Protein AF-C0C5B8-F1 (afdb_monomer)

Structure (mmCIF, N/CA/C/O backbone):
data_AF-C0C5B8-F1
#
_entry.id   AF-C0C5B8-F1
#
loop_
_atom_site.group_PDB
_atom_site.id
_atom_site.type_symbol
_atom_site.label_atom_id
_atom_site.label_alt_id
_atom_site.label_comp_id
_atom_site.label_asym_id
_atom_site.label_entity_id
_atom_site.label_seq_id
_atom_site.pdbx_PDB_ins_code
_atom_site.Cartn_x
_atom_site.Cartn_y
_atom_site.Cartn_z
_atom_site.occupancy
_atom_site.B_iso_or_equiv
_atom_site.auth_seq_id
_atom_site.auth_comp_id
_atom_site.auth_asym_id
_atom_site.auth_atom_id
_atom_site.pdbx_PDB_model_num
ATOM 1 N N . MET A 1 1 ? -9.762 4.486 64.209 1.00 70.56 1 MET A N 1
ATOM 2 C CA . MET A 1 1 ? -11.073 3.917 64.602 1.00 70.56 1 MET A CA 1
ATOM 3 C C . MET A 1 1 ? -12.307 4.624 64.026 1.00 70.56 1 MET A C 1
ATOM 5 O O . MET A 1 1 ? -12.911 4.091 63.105 1.00 70.56 1 MET A O 1
ATOM 9 N N . LYS A 1 2 ? -12.736 5.814 64.495 1.00 84.19 2 LYS A N 1
ATOM 10 C CA . LYS A 1 2 ? -14.003 6.434 64.012 1.00 84.19 2 LYS A CA 1
ATOM 11 C C . LYS A 1 2 ? -14.011 6.758 62.507 1.00 84.19 2 LYS A C 1
ATOM 13 O O . LYS A 1 2 ? -15.040 6.609 61.849 1.00 84.19 2 LYS A O 1
ATOM 18 N N . ALA A 1 3 ? -12.869 7.175 61.962 1.00 84.38 3 ALA A N 1
ATOM 19 C CA . ALA A 1 3 ? -12.712 7.454 60.535 1.00 84.38 3 ALA A CA 1
ATOM 20 C C . ALA A 1 3 ? -12.820 6.183 59.671 1.00 84.38 3 ALA A C 1
ATOM 22 O O . ALA A 1 3 ? -13.476 6.207 58.631 1.00 84.38 3 ALA A O 1
ATOM 23 N N . GLU A 1 4 ? -12.267 5.060 60.136 1.00 88.12 4 GLU A N 1
ATOM 24 C CA . GLU A 1 4 ? -12.371 3.758 59.459 1.00 88.12 4 GLU A CA 1
ATOM 25 C C . GLU A 1 4 ? -13.814 3.263 59.450 1.00 88.12 4 GLU A C 1
ATOM 27 O O . GLU A 1 4 ? -14.330 2.898 58.400 1.00 88.12 4 GLU A O 1
ATOM 32 N N . ILE A 1 5 ? -14.514 3.362 60.585 1.00 91.62 5 ILE A N 1
ATOM 33 C CA . ILE A 1 5 ? -15.937 3.004 60.684 1.00 91.62 5 ILE A CA 1
ATOM 34 C C . ILE A 1 5 ? -16.785 3.860 59.728 1.00 91.62 5 ILE A C 1
ATOM 36 O O . ILE A 1 5 ? -17.689 3.351 59.064 1.00 91.62 5 ILE A O 1
ATOM 40 N N . LYS A 1 6 ? -16.491 5.161 59.609 1.00 92.44 6 LYS A N 1
ATOM 41 C CA . LYS A 1 6 ? -17.171 6.063 58.664 1.00 92.44 6 LYS A CA 1
ATOM 42 C C . LYS A 1 6 ? -16.900 5.674 57.207 1.00 92.44 6 LYS A C 1
ATOM 44 O O . LYS A 1 6 ? -17.821 5.699 56.391 1.00 92.44 6 LYS A O 1
ATOM 49 N N . ASN A 1 7 ? -15.664 5.301 56.881 1.00 91.00 7 ASN A N 1
ATOM 50 C CA . ASN A 1 7 ? -15.291 4.851 55.541 1.00 91.00 7 ASN A CA 1
ATOM 51 C C . ASN A 1 7 ? -15.939 3.508 55.184 1.00 91.00 7 ASN A C 1
ATOM 53 O O . ASN A 1 7 ? -16.485 3.381 54.089 1.00 91.00 7 ASN A O 1
ATOM 57 N N . LEU A 1 8 ? -15.993 2.563 56.126 1.00 92.19 8 LEU A N 1
ATOM 58 C CA . LEU A 1 8 ? -16.696 1.289 55.962 1.00 92.19 8 LEU A CA 1
ATOM 59 C C . LEU A 1 8 ? -18.193 1.499 55.717 1.00 92.19 8 LEU A C 1
ATOM 61 O O . LEU A 1 8 ? -18.745 0.947 54.769 1.00 92.19 8 LEU A O 1
ATOM 65 N N . ARG A 1 9 ? -18.849 2.371 56.495 1.00 93.56 9 ARG A N 1
ATOM 66 C CA . ARG A 1 9 ? -20.270 2.708 56.288 1.00 93.56 9 ARG A CA 1
ATOM 67 C C . ARG A 1 9 ? -20.537 3.300 54.902 1.00 93.56 9 ARG A C 1
ATOM 69 O O . ARG A 1 9 ? -21.515 2.926 54.263 1.00 93.56 9 ARG A O 1
ATOM 76 N N . ARG A 1 10 ? -19.657 4.179 54.409 1.00 89.06 10 ARG A N 1
ATOM 77 C CA . ARG A 1 10 ? -19.752 4.725 53.042 1.00 89.06 10 ARG A CA 1
ATOM 78 C C . ARG A 1 10 ? -19.574 3.642 51.975 1.00 89.06 10 ARG A C 1
ATOM 80 O O . ARG A 1 10 ? -20.315 3.643 50.998 1.00 89.06 10 ARG A O 1
ATOM 87 N N . GLY A 1 11 ? -18.618 2.728 52.159 1.00 91.00 11 GLY A N 1
ATOM 88 C CA . GLY A 1 11 ? -18.406 1.583 51.267 1.00 91.00 11 GLY A CA 1
ATOM 89 C C . GLY A 1 11 ? -19.636 0.678 51.184 1.00 91.00 11 GLY A C 1
ATOM 90 O O . GLY A 1 11 ? -20.109 0.388 50.091 1.00 91.00 11 GLY A O 1
ATOM 91 N N . ILE A 1 12 ? -20.219 0.333 52.336 1.00 93.62 12 ILE A N 1
ATOM 92 C CA . ILE A 1 12 ? -21.441 -0.479 52.422 1.00 93.62 12 ILE A CA 1
ATOM 93 C C . ILE A 1 12 ? -22.623 0.216 51.731 1.00 93.62 12 ILE A C 1
ATOM 95 O O . ILE A 1 12 ? -23.378 -0.442 51.019 1.00 93.62 12 ILE A O 1
ATOM 99 N N . SER A 1 13 ? -22.787 1.535 51.894 1.00 88.62 13 SER A N 1
ATOM 100 C CA . SER A 1 13 ? -23.837 2.281 51.182 1.00 88.62 13 SER A CA 1
ATOM 101 C C . SER A 1 13 ? -23.670 2.244 49.662 1.00 88.62 13 SER A C 1
ATOM 103 O O . SER A 1 13 ? -24.669 2.102 48.960 1.00 88.62 13 SER A O 1
ATOM 105 N N . ARG A 1 14 ? -22.436 2.342 49.147 1.00 83.69 14 ARG A N 1
ATOM 106 C CA . ARG A 1 14 ? -22.163 2.249 47.702 1.00 83.69 14 ARG A CA 1
ATOM 107 C C . ARG A 1 14 ? -22.477 0.864 47.150 1.00 83.69 14 ARG A C 1
ATOM 109 O O . ARG A 1 14 ? -23.246 0.765 46.203 1.00 83.69 14 ARG A O 1
ATOM 116 N N . LEU A 1 15 ? -22.001 -0.189 47.814 1.00 83.88 15 LEU A N 1
ATOM 117 C CA . LEU A 1 15 ? -22.292 -1.570 47.417 1.00 83.88 15 LEU A CA 1
ATOM 118 C C . LEU A 1 15 ? -23.798 -1.864 47.444 1.00 83.88 15 LEU A C 1
ATOM 120 O O . LEU A 1 15 ? -24.326 -2.481 46.527 1.00 83.88 15 LEU A O 1
ATOM 124 N N . LYS A 1 16 ? -24.529 -1.367 48.452 1.00 85.94 16 LYS A N 1
ATOM 125 C CA . LYS A 1 16 ? -25.998 -1.483 48.490 1.00 85.94 16 LYS A CA 1
ATOM 126 C C . LYS A 1 16 ? -26.673 -0.776 47.315 1.00 85.94 16 LYS A C 1
ATOM 128 O O . LYS A 1 16 ? -27.670 -1.282 46.808 1.00 85.94 16 LYS A O 1
ATOM 133 N N . HIS A 1 17 ? -26.158 0.379 46.896 1.00 80.75 17 HIS A N 1
ATOM 134 C CA . HIS A 1 17 ? -26.669 1.085 45.724 1.00 80.75 17 HIS A CA 1
ATOM 135 C C . HIS A 1 17 ? -26.384 0.305 44.434 1.00 80.75 17 HIS A C 1
ATOM 137 O O . HIS A 1 17 ? -27.284 0.159 43.617 1.00 80.75 17 HIS A O 1
ATOM 143 N N . GLU A 1 18 ? -25.171 -0.214 44.252 1.00 76.56 18 GLU A N 1
ATOM 144 C CA . GLU A 1 18 ? -24.793 -1.028 43.085 1.00 76.56 18 GLU A CA 1
ATOM 145 C C . GLU A 1 18 ? -25.589 -2.335 42.997 1.00 76.56 18 GLU A C 1
ATOM 147 O O . GLU A 1 18 ? -26.004 -2.728 41.914 1.00 76.56 18 GLU 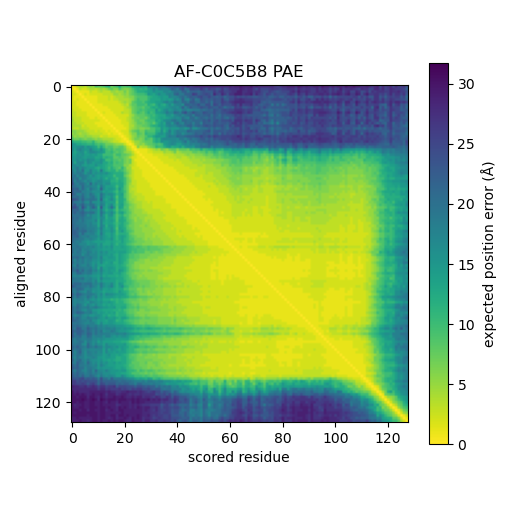A O 1
ATOM 152 N N . ILE A 1 19 ? -25.876 -2.984 44.130 1.00 76.81 19 ILE A N 1
ATOM 153 C CA . ILE A 1 19 ? -26.734 -4.178 44.177 1.00 76.81 19 ILE A CA 1
ATOM 154 C C . ILE A 1 19 ? -28.184 -3.830 43.810 1.00 76.81 19 ILE A C 1
ATOM 156 O O . ILE A 1 19 ? -28.856 -4.607 43.136 1.00 76.81 19 ILE A O 1
ATOM 160 N N . LYS A 1 20 ? -28.677 -2.664 44.251 1.00 76.62 20 LYS A N 1
ATOM 161 C CA . LYS A 1 20 ? -30.042 -2.196 43.965 1.00 76.62 20 LYS A CA 1
ATOM 162 C C . LYS A 1 20 ? -30.210 -1.743 42.512 1.00 76.62 20 LYS A C 1
ATOM 164 O O . LYS A 1 20 ? -31.271 -1.946 41.935 1.00 76.62 20 LYS A O 1
ATOM 169 N N . ASN A 1 21 ? -29.169 -1.137 41.950 1.00 71.69 21 ASN A N 1
ATOM 170 C CA . ASN A 1 21 ? -29.118 -0.605 40.595 1.00 71.69 21 ASN A CA 1
ATOM 171 C C . ASN A 1 21 ? -27.908 -1.218 39.874 1.00 71.69 21 ASN A C 1
ATOM 173 O O . ASN A 1 21 ? -26.900 -0.527 39.692 1.00 71.69 21 ASN A O 1
ATOM 177 N N . PRO A 1 22 ? -27.965 -2.513 39.505 1.00 71.19 22 PRO A N 1
ATOM 178 C CA . PRO A 1 22 ? -26.865 -3.143 38.794 1.00 71.19 22 PRO A CA 1
ATOM 179 C C . PRO A 1 22 ? -26.630 -2.387 37.483 1.00 71.19 22 PRO A C 1
ATOM 181 O O . PRO A 1 22 ? -27.610 -2.033 36.817 1.00 71.19 22 PRO A O 1
A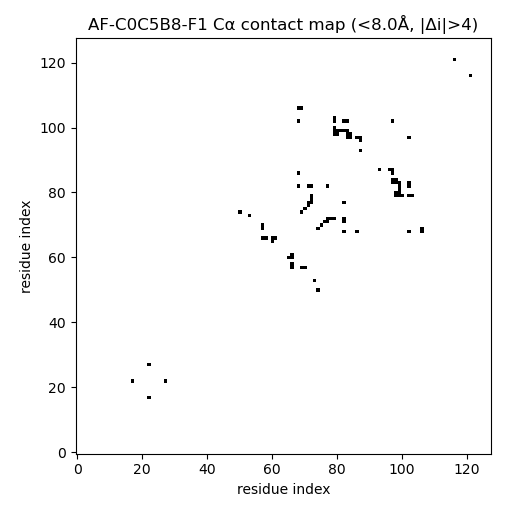TOM 184 N N . PRO A 1 23 ? -25.366 -2.147 37.078 1.00 68.75 23 PRO A N 1
ATOM 185 C CA . PRO A 1 23 ? -25.080 -1.625 35.754 1.00 68.75 23 PRO A CA 1
ATOM 186 C C . PRO A 1 23 ? -25.798 -2.513 34.751 1.00 68.75 23 PRO A C 1
ATOM 188 O O . PRO A 1 23 ? -25.544 -3.722 34.677 1.00 68.75 23 PRO A O 1
ATOM 191 N N . SER A 1 24 ? -26.748 -1.923 34.032 1.00 76.88 24 SER A N 1
ATOM 192 C CA . SER A 1 24 ? -27.486 -2.652 33.018 1.00 76.88 24 SER A CA 1
ATOM 193 C C . SER A 1 24 ? -26.484 -3.222 32.014 1.00 76.88 24 SER A C 1
ATOM 195 O O . SER A 1 24 ? -25.405 -2.663 31.787 1.00 76.88 24 SER A O 1
ATOM 197 N N . LEU A 1 25 ? -26.834 -4.341 31.381 1.00 76.69 25 LEU A N 1
ATOM 198 C CA . LEU A 1 25 ? -26.043 -4.887 30.275 1.00 76.69 25 LEU A CA 1
ATOM 199 C C . LEU A 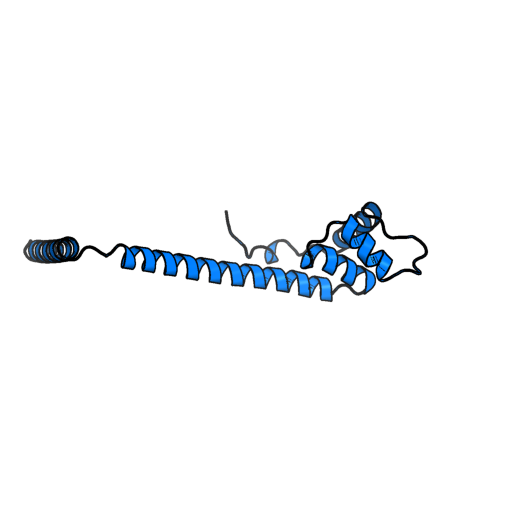1 25 ? -25.733 -3.805 29.220 1.00 76.69 25 LEU A C 1
ATOM 201 O O . LEU A 1 25 ? -24.670 -3.816 28.607 1.00 76.69 25 LEU A O 1
ATOM 205 N N . PHE A 1 26 ? -26.641 -2.837 29.077 1.00 74.81 26 PHE A N 1
ATOM 206 C CA . PHE A 1 26 ? -26.480 -1.646 28.257 1.00 74.81 26 PHE A CA 1
ATOM 207 C C . PHE A 1 26 ? -25.284 -0.772 28.680 1.00 74.81 26 PHE A C 1
ATOM 209 O O . PHE A 1 26 ? -24.457 -0.470 27.826 1.00 74.81 26 PHE A O 1
ATOM 216 N N . HIS A 1 27 ? -25.117 -0.434 29.965 1.00 82.81 27 HIS A N 1
ATOM 217 C CA . HIS A 1 27 ? -23.964 0.357 30.429 1.00 82.81 27 HIS A CA 1
ATOM 218 C C . HIS A 1 27 ? -22.630 -0.369 30.230 1.00 82.81 27 HIS A C 1
ATOM 220 O O . HIS A 1 27 ? -21.685 0.221 29.718 1.00 82.81 27 HIS A O 1
ATOM 226 N N . LYS A 1 28 ? -22.564 -1.673 30.529 1.00 83.81 28 LYS A N 1
ATOM 227 C CA . LYS A 1 28 ? -21.349 -2.473 30.278 1.00 83.81 28 LYS A CA 1
ATOM 228 C C . LYS A 1 28 ? -20.994 -2.524 28.791 1.00 83.81 28 LYS A C 1
ATOM 230 O O . LYS A 1 28 ? -19.827 -2.444 28.417 1.00 83.81 28 LYS A O 1
ATOM 235 N N . LYS A 1 29 ? -22.007 -2.653 27.928 1.00 85.69 29 LYS A N 1
ATOM 236 C CA . LYS A 1 29 ? -21.830 -2.612 26.472 1.00 85.69 29 LYS A CA 1
ATOM 237 C C . LYS A 1 29 ? -21.360 -1.232 26.006 1.00 85.69 29 LYS A C 1
ATOM 239 O O . LYS A 1 29 ? -20.532 -1.161 25.106 1.00 85.69 29 LYS A O 1
ATOM 244 N N . GLN A 1 30 ? -21.857 -0.161 26.621 1.00 90.75 30 GLN A N 1
ATOM 245 C CA . GLN A 1 30 ? -21.454 1.211 26.327 1.00 90.75 30 GLN A CA 1
ATOM 246 C C . GLN A 1 30 ? -19.987 1.467 26.700 1.00 90.75 30 GLN A C 1
ATOM 248 O O . GLN A 1 30 ? -19.251 2.000 25.877 1.00 90.75 30 GLN A O 1
ATOM 253 N N . GLU A 1 31 ? -19.538 1.023 27.876 1.00 90.50 31 GLU A N 1
ATOM 254 C CA . GLU A 1 31 ? -18.127 1.112 28.286 1.00 90.50 31 GLU A CA 1
ATOM 255 C C . GLU A 1 31 ? -17.210 0.365 27.310 1.00 90.50 31 GLU A C 1
ATOM 257 O O . GLU A 1 31 ? -16.232 0.924 26.821 1.00 90.50 31 GLU A O 1
ATOM 262 N N . LYS A 1 32 ? -17.569 -0.871 26.937 1.00 93.44 32 LYS A N 1
ATOM 263 C CA . LYS A 1 32 ? -16.799 -1.641 25.948 1.00 93.44 32 LYS A CA 1
ATOM 264 C C . LYS A 1 32 ? -16.802 -1.019 24.559 1.00 93.44 32 LYS A C 1
ATOM 266 O O . LYS A 1 32 ? -15.792 -1.093 23.869 1.00 93.44 32 LYS A O 1
ATOM 271 N N . MET A 1 33 ? -17.900 -0.386 24.153 1.00 95.62 33 MET A N 1
ATOM 272 C CA . MET A 1 33 ? -17.943 0.369 22.902 1.00 95.62 33 MET A CA 1
ATOM 273 C C . MET A 1 33 ? -16.958 1.540 22.937 1.00 95.62 33 MET A C 1
ATOM 275 O O . MET A 1 33 ? -16.212 1.724 21.984 1.00 95.62 33 MET A O 1
ATOM 279 N N . MET A 1 34 ? -16.918 2.297 24.036 1.00 96.56 34 MET A N 1
ATOM 280 C CA . MET A 1 34 ? -15.980 3.413 24.196 1.00 96.56 34 MET A CA 1
ATOM 281 C C . MET A 1 34 ? -14.523 2.939 24.164 1.00 96.56 34 MET A C 1
ATOM 283 O O . MET A 1 34 ? -13.716 3.527 23.450 1.00 96.56 34 MET A O 1
ATOM 287 N N . GLU A 1 35 ? -14.197 1.843 24.859 1.00 96.88 35 GLU A N 1
ATOM 288 C CA . GLU A 1 35 ? -12.862 1.229 24.795 1.00 96.88 35 GLU A CA 1
ATOM 289 C C . GLU A 1 35 ? -12.478 0.838 23.355 1.00 96.88 35 GLU A C 1
ATOM 291 O O . GLU A 1 35 ? -11.360 1.106 22.913 1.00 96.88 35 GLU A O 1
ATOM 296 N N . LEU A 1 36 ? -13.405 0.223 22.607 1.00 97.75 36 LEU A N 1
ATOM 297 C CA . LEU A 1 36 ? -13.174 -0.171 21.215 1.00 97.75 36 LEU A CA 1
ATOM 298 C C . LEU A 1 36 ? -12.963 1.036 20.301 1.00 97.75 36 LEU A C 1
ATOM 300 O O . LEU A 1 36 ? -12.053 1.000 19.479 1.00 97.75 36 LEU A O 1
ATOM 304 N N . VAL A 1 37 ? -13.764 2.093 20.451 1.00 98.12 37 VAL A N 1
ATOM 305 C CA . VAL A 1 37 ? -13.626 3.325 19.658 1.00 98.12 37 VAL A CA 1
ATOM 306 C C . VAL A 1 37 ? -12.252 3.948 19.881 1.00 98.12 37 VAL A C 1
ATOM 308 O O . VAL A 1 37 ? -11.528 4.152 18.913 1.00 98.12 37 VAL A O 1
ATOM 311 N N . MET A 1 38 ? -11.833 4.133 21.136 1.00 97.62 38 MET A N 1
ATOM 312 C CA . MET A 1 38 ? -10.513 4.699 21.443 1.00 97.62 38 MET A CA 1
ATOM 313 C C . MET A 1 38 ? -9.363 3.864 20.856 1.00 97.62 38 MET A C 1
ATOM 315 O O . MET A 1 38 ? -8.372 4.404 20.360 1.00 97.62 38 MET A O 1
ATOM 319 N N . MET A 1 39 ? -9.482 2.534 20.906 1.00 97.38 39 MET A N 1
ATOM 320 C CA . MET A 1 39 ? -8.485 1.629 20.333 1.00 97.38 39 MET A CA 1
ATOM 321 C C . MET A 1 39 ? -8.440 1.722 18.802 1.00 97.38 39 MET A C 1
ATOM 323 O O . MET A 1 39 ? -7.355 1.680 18.224 1.00 97.38 39 MET A O 1
ATOM 327 N N . LEU A 1 40 ? -9.600 1.819 18.147 1.00 98.25 40 LEU A N 1
ATOM 328 C CA . LEU A 1 40 ? -9.690 1.957 16.695 1.00 98.25 40 LEU A CA 1
ATOM 329 C C . LEU A 1 40 ? -9.105 3.290 16.230 1.00 98.25 40 LEU A C 1
ATOM 331 O O . LEU A 1 40 ? -8.265 3.273 15.339 1.00 98.25 40 LEU A O 1
ATOM 335 N N . GLU A 1 41 ? -9.454 4.398 16.884 1.00 97.75 41 GLU A N 1
ATOM 336 C CA . GLU A 1 41 ? -8.908 5.728 16.582 1.00 97.75 41 GLU A CA 1
ATOM 337 C C . GLU A 1 41 ? -7.379 5.751 16.713 1.00 97.75 41 GLU A C 1
ATOM 339 O O . GLU A 1 41 ? -6.677 6.260 15.842 1.00 97.75 41 GLU A O 1
ATOM 344 N N . SER A 1 42 ? -6.839 5.131 17.767 1.00 97.00 42 SER A N 1
ATOM 345 C CA . SER A 1 42 ? -5.385 5.056 17.969 1.00 97.00 42 SER A CA 1
ATOM 346 C C . SER A 1 42 ? -4.684 4.275 16.852 1.00 97.00 42 SER A C 1
ATOM 348 O O . SER A 1 42 ? -3.636 4.692 16.366 1.00 97.00 42 SER A O 1
ATOM 350 N N . ARG A 1 43 ? -5.271 3.150 16.421 1.00 97.06 43 ARG A N 1
ATOM 351 C CA . ARG A 1 43 ? -4.733 2.335 15.320 1.00 97.06 43 ARG A CA 1
ATOM 352 C C . ARG A 1 43 ? -4.873 3.021 13.969 1.00 97.06 43 ARG A C 1
ATOM 354 O O . ARG A 1 43 ? -4.003 2.857 13.124 1.00 97.06 43 ARG A O 1
ATOM 361 N N . GLU A 1 44 ? -5.958 3.757 13.757 1.00 97.44 44 GLU A N 1
ATOM 362 C CA . GLU A 1 44 ? -6.171 4.528 12.535 1.00 97.44 44 GLU A CA 1
ATOM 363 C C . GLU A 1 44 ? -5.096 5.607 12.389 1.00 97.44 44 GLU A C 1
ATOM 365 O O . GLU A 1 44 ? -4.496 5.718 11.324 1.00 97.44 44 GLU A O 1
ATOM 370 N N . ILE A 1 45 ? -4.773 6.327 13.468 1.00 97.50 45 ILE A N 1
ATOM 371 C CA . ILE A 1 45 ? -3.680 7.311 13.475 1.00 97.50 45 ILE A CA 1
ATOM 372 C C . ILE A 1 45 ? -2.337 6.643 13.152 1.00 97.50 45 ILE A C 1
ATOM 374 O O . ILE A 1 45 ? -1.622 7.112 12.271 1.00 97.50 45 ILE A O 1
ATOM 378 N N . GLU A 1 46 ? -2.012 5.525 13.808 1.00 95.12 46 GLU A N 1
ATOM 379 C CA . GLU A 1 46 ? -0.771 4.779 13.547 1.00 95.12 46 GLU A CA 1
ATOM 380 C C . GLU A 1 46 ? -0.683 4.314 12.082 1.00 95.12 46 GLU A C 1
ATOM 382 O O . GLU A 1 46 ? 0.346 4.474 11.422 1.00 95.12 46 GLU A O 1
ATOM 387 N N . PHE A 1 47 ? -1.781 3.775 11.547 1.00 94.44 47 PHE A N 1
ATOM 388 C CA . PHE A 1 47 ? -1.870 3.346 10.155 1.00 94.44 47 PHE A CA 1
ATOM 389 C C . PHE A 1 47 ? -1.695 4.514 9.178 1.00 94.44 47 PHE A C 1
ATOM 391 O O . PHE A 1 47 ? -0.974 4.383 8.184 1.00 94.44 47 PHE A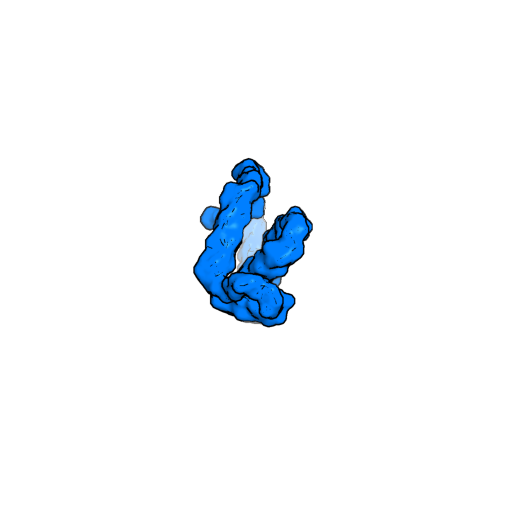 O 1
ATOM 398 N N . LEU A 1 48 ? -2.319 5.660 9.462 1.00 96.19 48 LEU A N 1
ATOM 399 C CA . LEU A 1 48 ? -2.176 6.873 8.662 1.00 96.19 48 LEU A CA 1
ATOM 400 C C . LEU A 1 48 ? -0.728 7.365 8.667 1.00 96.19 48 LEU A C 1
ATOM 402 O O . LEU A 1 48 ? -0.179 7.613 7.597 1.00 96.19 48 LEU A O 1
ATOM 406 N N . ASP A 1 49 ? -0.074 7.437 9.825 1.00 93.38 49 ASP A N 1
ATOM 407 C CA . ASP A 1 49 ? 1.318 7.886 9.924 1.00 93.38 49 ASP A CA 1
ATOM 408 C C . ASP A 1 49 ? 2.272 7.004 9.104 1.00 93.38 49 ASP A C 1
ATOM 410 O O . ASP A 1 49 ? 3.101 7.525 8.345 1.00 93.38 49 ASP A O 1
ATOM 414 N N . MET A 1 50 ? 2.113 5.677 9.193 1.00 91.31 50 MET A N 1
ATOM 415 C CA . MET A 1 50 ? 2.879 4.721 8.386 1.00 91.31 50 MET A CA 1
ATOM 416 C C . MET A 1 50 ? 2.597 4.885 6.889 1.00 91.31 50 MET A C 1
ATOM 418 O O . MET A 1 50 ? 3.526 4.907 6.080 1.00 91.31 50 MET A O 1
ATOM 422 N N . THR A 1 51 ? 1.328 5.046 6.510 1.00 92.31 51 THR A N 1
ATOM 423 C CA . THR A 1 51 ? 0.932 5.236 5.107 1.00 92.31 51 THR A CA 1
ATOM 424 C C . THR A 1 51 ? 1.552 6.507 4.537 1.00 92.31 51 THR A C 1
ATOM 426 O O . THR A 1 51 ? 2.133 6.478 3.452 1.00 92.31 51 THR A O 1
ATOM 429 N N . ILE A 1 52 ? 1.521 7.612 5.288 1.00 93.75 52 ILE A N 1
ATOM 430 C CA . ILE A 1 52 ? 2.133 8.873 4.862 1.00 93.75 52 ILE A CA 1
ATOM 431 C C . ILE A 1 52 ? 3.659 8.719 4.751 1.00 93.75 52 ILE A C 1
ATOM 433 O O . ILE A 1 52 ? 4.269 9.298 3.852 1.00 93.75 52 ILE A O 1
ATOM 437 N N . GLU A 1 53 ? 4.316 7.952 5.627 1.00 92.31 53 GLU A N 1
ATOM 438 C CA . GLU A 1 53 ? 5.750 7.669 5.486 1.00 92.31 53 GLU A CA 1
ATOM 439 C C . GLU A 1 53 ? 6.069 6.954 4.171 1.00 92.31 53 GLU A C 1
ATOM 441 O O . GLU A 1 53 ? 6.967 7.393 3.445 1.00 92.31 53 GLU A O 1
ATOM 446 N N . VAL A 1 54 ? 5.298 5.920 3.825 1.00 94.06 54 VAL A N 1
ATOM 447 C CA . VAL A 1 54 ? 5.448 5.203 2.553 1.00 94.06 54 VAL A CA 1
ATOM 448 C C . VAL A 1 54 ? 5.174 6.130 1.370 1.00 94.06 54 VAL A C 1
ATOM 450 O O . VAL A 1 54 ? 5.978 6.175 0.439 1.00 94.06 54 VAL A O 1
ATOM 453 N N . GLU A 1 55 ? 4.094 6.914 1.4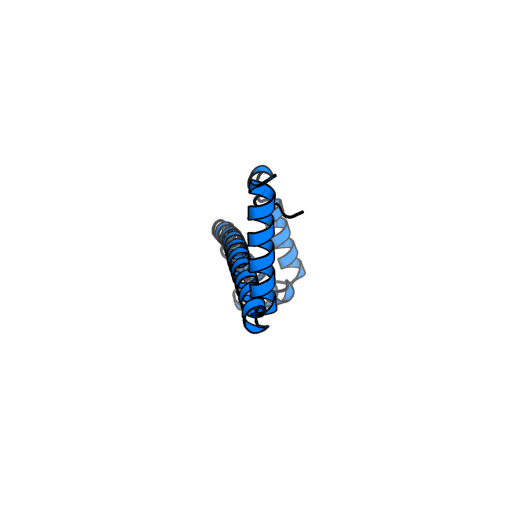06 1.00 95.19 55 GLU A N 1
ATOM 454 C CA . GLU A 1 55 ? 3.771 7.878 0.350 1.00 95.19 55 GLU A CA 1
ATOM 455 C C . GLU A 1 55 ? 4.897 8.894 0.143 1.00 95.19 55 GLU A C 1
ATOM 457 O O . GLU A 1 55 ? 5.346 9.093 -0.986 1.00 95.19 55 GLU A O 1
ATOM 462 N N . ARG A 1 56 ? 5.420 9.485 1.226 1.00 95.31 56 ARG A N 1
ATOM 463 C CA . ARG A 1 56 ? 6.553 10.420 1.166 1.00 95.31 56 ARG A CA 1
ATOM 464 C C . ARG A 1 56 ? 7.792 9.759 0.577 1.00 95.31 56 ARG A C 1
ATOM 466 O O . ARG A 1 56 ? 8.465 10.367 -0.251 1.00 95.31 56 ARG A O 1
ATOM 473 N N . PHE A 1 57 ? 8.100 8.527 0.977 1.00 94.69 57 PHE A N 1
ATOM 474 C CA . PHE A 1 57 ? 9.220 7.784 0.407 1.00 94.69 57 PHE A CA 1
ATOM 475 C C . PHE A 1 57 ? 9.034 7.568 -1.099 1.00 94.69 57 PHE A C 1
ATOM 477 O O . PHE A 1 57 ? 9.931 7.878 -1.881 1.00 94.69 57 PHE A O 1
ATOM 484 N N . ILE A 1 58 ? 7.860 7.107 -1.528 1.00 95.88 58 ILE A N 1
ATOM 485 C CA . ILE A 1 58 ? 7.536 6.928 -2.945 1.00 95.88 58 ILE A CA 1
ATOM 486 C C . ILE A 1 58 ? 7.659 8.256 -3.704 1.00 95.88 58 ILE A C 1
ATOM 488 O O . ILE A 1 58 ? 8.177 8.277 -4.821 1.00 95.88 58 ILE A O 1
ATOM 492 N N . GLU A 1 59 ? 7.254 9.376 -3.108 1.00 95.50 59 GLU A N 1
ATOM 493 C CA . GLU A 1 59 ? 7.362 10.717 -3.696 1.00 95.50 59 GLU A CA 1
ATOM 494 C C . GLU A 1 59 ? 8.827 11.149 -3.928 1.00 95.50 59 GLU A C 1
ATOM 496 O O . GLU A 1 59 ? 9.125 11.877 -4.876 1.00 95.50 59 GLU A O 1
ATOM 501 N N . THR A 1 60 ? 9.783 10.619 -3.159 1.00 94.38 60 THR A N 1
ATOM 502 C CA . THR A 1 60 ? 11.222 10.895 -3.357 1.00 94.38 60 THR A CA 1
ATOM 503 C C . THR A 1 60 ? 11.847 10.141 -4.539 1.00 94.38 60 THR A C 1
ATOM 505 O O . THR A 1 60 ? 12.928 10.505 -4.996 1.00 94.38 60 THR A O 1
ATOM 508 N N . ILE A 1 61 ? 11.193 9.099 -5.070 1.00 95.06 61 ILE A N 1
ATOM 509 C CA . ILE A 1 61 ? 11.727 8.274 -6.167 1.00 95.06 61 ILE A CA 1
ATOM 510 C C . ILE A 1 61 ? 11.774 9.084 -7.468 1.00 95.06 61 ILE A C 1
ATOM 512 O O . ILE A 1 61 ? 10.742 9.346 -8.066 1.00 95.06 61 ILE A O 1
ATOM 516 N N . GLU A 1 62 ? 12.952 9.428 -7.986 1.00 94.19 62 GLU A N 1
ATOM 517 C CA . GLU A 1 62 ? 13.063 10.281 -9.188 1.00 94.19 62 GLU A CA 1
ATOM 518 C C . GLU A 1 62 ? 12.396 9.681 -10.441 1.00 94.19 62 GLU A C 1
ATOM 520 O O . GLU A 1 62 ? 11.738 10.376 -11.217 1.00 94.19 62 GLU A O 1
ATOM 525 N N . LYS A 1 63 ? 12.548 8.368 -10.654 1.00 95.38 63 LYS A N 1
ATOM 526 C CA . LYS A 1 63 ? 12.056 7.685 -11.860 1.00 95.38 63 LYS A CA 1
ATOM 527 C C . LYS A 1 63 ? 10.557 7.402 -11.750 1.00 95.38 63 LYS A C 1
ATOM 529 O O . LYS A 1 63 ? 10.156 6.518 -10.995 1.00 95.38 63 LYS A O 1
ATOM 534 N N . SER A 1 64 ? 9.747 8.067 -12.577 1.00 96.44 64 SER A N 1
ATOM 535 C CA . SER A 1 64 ? 8.281 7.911 -12.606 1.00 96.44 64 SER A CA 1
ATOM 536 C C . SER A 1 64 ? 7.820 6.458 -12.778 1.00 96.44 64 SER A C 1
ATOM 538 O O . SER A 1 64 ? 6.943 6.006 -12.050 1.00 96.44 64 SER A O 1
ATOM 540 N N . GLU A 1 65 ? 8.461 5.694 -13.664 1.00 96.50 65 GLU A N 1
ATOM 541 C CA . GLU A 1 65 ? 8.182 4.264 -13.869 1.00 96.50 65 GLU A CA 1
ATOM 542 C C . GLU A 1 65 ? 8.383 3.437 -12.584 1.00 96.50 65 GLU A C 1
ATOM 544 O O . GLU A 1 65 ? 7.577 2.563 -12.273 1.00 96.50 65 GLU A O 1
ATOM 549 N N . MET A 1 66 ? 9.432 3.728 -11.801 1.00 96.94 66 MET A N 1
ATOM 550 C CA . MET A 1 66 ? 9.641 3.060 -10.510 1.00 96.94 66 MET A CA 1
ATOM 551 C C . MET A 1 66 ? 8.639 3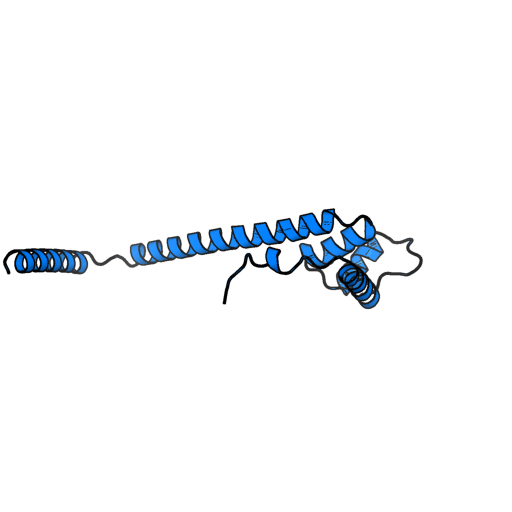.530 -9.458 1.00 96.94 66 MET A C 1
ATOM 553 O O . MET A 1 66 ? 8.181 2.710 -8.669 1.00 96.94 66 MET A O 1
ATOM 557 N N . ARG A 1 67 ? 8.266 4.814 -9.462 1.00 97.69 67 ARG A N 1
ATOM 558 C CA . ARG A 1 67 ? 7.245 5.356 -8.558 1.00 97.69 67 ARG A CA 1
ATOM 559 C C . ARG A 1 67 ? 5.907 4.637 -8.732 1.00 97.69 67 ARG A C 1
ATOM 561 O O . ARG A 1 67 ? 5.320 4.210 -7.746 1.00 97.69 67 ARG A O 1
ATOM 568 N N . ILE A 1 68 ? 5.463 4.455 -9.977 1.00 98.06 68 ILE A N 1
ATOM 569 C CA . ILE A 1 68 ? 4.221 3.736 -10.304 1.00 98.06 68 ILE A CA 1
ATOM 570 C C . ILE A 1 68 ? 4.308 2.282 -9.829 1.00 98.06 68 ILE A C 1
ATOM 572 O O . ILE A 1 68 ? 3.418 1.816 -9.125 1.00 98.06 68 ILE A O 1
ATOM 576 N N . MET A 1 69 ? 5.414 1.593 -10.133 1.00 98.25 69 MET A N 1
ATOM 577 C CA . MET A 1 69 ? 5.643 0.212 -9.691 1.00 98.25 69 MET A CA 1
ATOM 578 C C . MET A 1 69 ? 5.567 0.068 -8.161 1.00 98.25 69 MET A C 1
ATOM 580 O O . MET A 1 69 ? 4.984 -0.892 -7.665 1.00 98.25 69 MET A O 1
ATOM 584 N N . PHE A 1 70 ? 6.127 1.025 -7.415 1.00 97.94 70 PHE A N 1
ATOM 585 C CA . PHE A 1 70 ? 6.062 1.039 -5.953 1.00 97.94 70 PHE A CA 1
ATOM 586 C C . PHE A 1 70 ? 4.656 1.344 -5.429 1.00 97.94 70 PHE A C 1
ATOM 588 O O . PHE A 1 70 ? 4.241 0.691 -4.478 1.00 97.94 70 PHE A O 1
ATOM 595 N N . ARG A 1 71 ? 3.912 2.278 -6.042 1.00 97.88 71 ARG A N 1
ATOM 596 C CA . ARG A 1 71 ? 2.514 2.558 -5.661 1.00 97.88 71 ARG A CA 1
ATOM 597 C C . ARG A 1 71 ? 1.639 1.316 -5.835 1.00 97.88 71 ARG A C 1
ATOM 599 O O . ARG A 1 71 ? 0.967 0.921 -4.892 1.00 97.88 71 ARG A O 1
ATOM 606 N N . LEU A 1 72 ? 1.727 0.651 -6.988 1.00 98.38 72 LEU A N 1
ATOM 607 C CA . LEU A 1 72 ? 0.967 -0.575 -7.249 1.00 98.38 72 LEU A CA 1
ATOM 608 C C . LEU A 1 72 ? 1.285 -1.681 -6.230 1.00 98.38 72 LEU A C 1
ATOM 610 O O . LEU A 1 72 ? 0.388 -2.382 -5.783 1.00 98.38 72 LEU A O 1
ATOM 614 N N . TYR A 1 73 ? 2.552 -1.847 -5.851 1.00 98.00 73 TYR A N 1
ATOM 615 C CA . TYR A 1 73 ? 2.930 -2.915 -4.926 1.00 98.00 73 TYR A CA 1
ATOM 616 C C . TYR A 1 73 ? 2.631 -2.583 -3.455 1.00 98.00 73 TYR A C 1
ATOM 618 O O . TYR A 1 73 ? 2.046 -3.400 -2.760 1.00 98.00 73 TYR A O 1
ATOM 626 N N . TYR A 1 74 ? 3.039 -1.408 -2.963 1.00 95.88 74 TYR A N 1
ATOM 627 C CA . TYR A 1 74 ? 2.994 -1.088 -1.528 1.00 95.88 74 TYR A CA 1
ATOM 628 C C . TYR A 1 74 ? 1.734 -0.346 -1.078 1.00 95.88 74 TYR A C 1
ATOM 630 O O . TYR A 1 74 ? 1.404 -0.420 0.101 1.00 95.88 74 TYR A O 1
ATOM 638 N N . ILE A 1 75 ? 1.065 0.387 -1.973 1.00 94.94 75 ILE A N 1
ATOM 639 C CA . ILE A 1 75 ? -0.158 1.133 -1.640 1.00 94.94 75 ILE A CA 1
ATOM 640 C C . ILE A 1 75 ? -1.393 0.336 -2.066 1.00 94.94 75 ILE A C 1
ATOM 642 O O . ILE A 1 75 ? -2.294 0.135 -1.261 1.00 94.94 75 ILE A O 1
ATOM 646 N N . GLU A 1 76 ? -1.410 -0.172 -3.302 1.00 96.38 76 GLU A N 1
ATOM 647 C CA . GLU A 1 76 ? -2.547 -0.945 -3.839 1.00 96.38 76 GLU A CA 1
ATOM 648 C C . GLU A 1 76 ? -2.513 -2.441 -3.465 1.00 96.38 76 GLU A C 1
ATOM 650 O O . GLU A 1 76 ? -3.437 -3.182 -3.802 1.00 96.38 76 GLU A O 1
ATOM 655 N N . ASP A 1 77 ? -1.446 -2.899 -2.800 1.00 96.50 77 ASP A N 1
ATOM 656 C CA . ASP A 1 77 ? -1.236 -4.295 -2.375 1.00 96.50 77 ASP A CA 1
ATOM 657 C C . ASP A 1 77 ? -1.331 -5.318 -3.530 1.00 96.50 77 ASP A C 1
ATOM 659 O O . ASP A 1 77 ? -1.839 -6.436 -3.403 1.00 96.50 77 ASP A O 1
ATOM 663 N N . TYR A 1 78 ? -0.870 -4.937 -4.727 1.00 98.44 78 TYR A N 1
ATOM 664 C CA . TYR A 1 78 ? -0.872 -5.841 -5.875 1.00 98.44 78 TYR A CA 1
ATOM 665 C C . TYR A 1 78 ? 0.270 -6.852 -5.790 1.00 98.44 78 TYR A C 1
ATOM 667 O O . TYR A 1 78 ? 1.422 -6.520 -5.513 1.00 98.44 78 TYR A O 1
ATOM 675 N N . SER A 1 79 ? -0.025 -8.105 -6.148 1.00 98.12 79 SER A N 1
ATOM 676 C CA . SER A 1 79 ? 1.013 -9.120 -6.338 1.00 98.12 79 SER A CA 1
ATOM 677 C C . SER A 1 79 ? 1.960 -8.731 -7.479 1.00 98.12 79 SER A C 1
ATOM 679 O O . SER A 1 79 ? 1.577 -8.012 -8.401 1.00 98.12 79 SER A O 1
ATOM 681 N N . TYR A 1 80 ? 3.187 -9.261 -7.482 1.00 98.44 80 TYR A N 1
ATOM 682 C CA . TYR A 1 80 ? 4.160 -8.989 -8.552 1.00 98.44 80 TYR A CA 1
ATOM 683 C C . TYR A 1 80 ? 3.616 -9.261 -9.963 1.00 98.44 80 TYR A C 1
ATOM 685 O O . TYR A 1 80 ? 3.950 -8.526 -10.891 1.00 98.44 80 TYR A O 1
ATOM 693 N N . ILE A 1 81 ? 2.769 -10.285 -10.115 1.00 98.25 81 ILE A N 1
ATOM 694 C CA . ILE A 1 81 ? 2.108 -10.621 -11.383 1.00 98.25 81 ILE A CA 1
ATOM 695 C C . ILE A 1 81 ? 1.156 -9.491 -11.786 1.00 98.25 81 ILE A C 1
ATOM 697 O O . ILE A 1 81 ? 1.284 -8.945 -12.876 1.00 98.25 81 ILE A O 1
ATOM 701 N N . LYS A 1 82 ? 0.271 -9.065 -10.876 1.00 98.56 82 LYS A N 1
ATOM 702 C CA . LYS A 1 82 ? -0.687 -7.989 -11.150 1.00 98.56 82 LYS A CA 1
ATOM 703 C C . LYS A 1 82 ? 0.014 -6.653 -11.418 1.00 98.56 82 LYS A C 1
ATOM 705 O O . LYS A 1 82 ? -0.374 -5.935 -12.330 1.00 98.56 82 LYS A O 1
ATOM 710 N N . VAL A 1 83 ? 1.096 -6.345 -10.697 1.00 98.69 83 VAL A N 1
ATOM 711 C CA . VAL A 1 83 ? 1.941 -5.175 -10.995 1.00 98.69 83 VAL A CA 1
ATOM 712 C C . VAL A 1 83 ? 2.511 -5.264 -12.411 1.00 98.69 83 VAL A C 1
ATOM 714 O O . VAL A 1 83 ? 2.503 -4.270 -13.129 1.00 98.69 83 VAL A O 1
ATO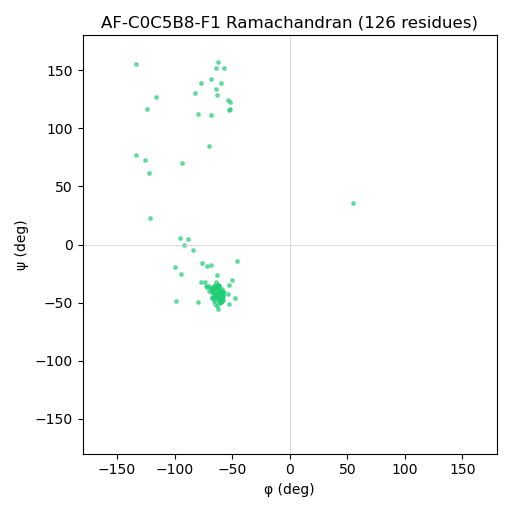M 717 N N . ALA A 1 84 ? 3.005 -6.431 -12.834 1.00 98.62 84 ALA A N 1
ATOM 718 C CA . ALA A 1 84 ? 3.531 -6.608 -14.184 1.00 98.62 84 ALA A CA 1
ATOM 719 C C . ALA A 1 84 ? 2.452 -6.385 -15.256 1.00 98.62 84 ALA A C 1
ATOM 721 O O . ALA A 1 84 ? 2.721 -5.687 -16.233 1.00 98.62 84 ALA A O 1
ATOM 722 N N . ASP A 1 85 ? 1.245 -6.914 -15.053 1.00 98.56 85 ASP A N 1
ATOM 723 C CA . ASP A 1 85 ? 0.118 -6.743 -15.975 1.00 98.56 85 ASP A CA 1
ATOM 724 C C . ASP A 1 85 ? -0.280 -5.269 -16.121 1.00 98.56 85 ASP A C 1
ATOM 726 O O . ASP A 1 85 ? -0.355 -4.758 -17.239 1.00 98.56 85 ASP A O 1
ATOM 730 N N . GLU A 1 86 ? -0.455 -4.553 -15.008 1.00 98.56 86 GLU A N 1
ATOM 731 C CA . GLU A 1 86 ? -0.770 -3.118 -15.010 1.00 98.56 86 GLU A CA 1
ATOM 732 C C . GLU A 1 86 ? 0.346 -2.289 -15.657 1.00 98.56 86 GLU A C 1
ATOM 734 O O . GLU A 1 86 ? 0.103 -1.420 -16.495 1.00 98.56 86 GLU A O 1
ATOM 739 N N . MET A 1 87 ? 1.605 -2.599 -15.343 1.00 98.38 87 MET A N 1
ATOM 740 C CA . MET A 1 87 ? 2.752 -1.915 -15.939 1.00 98.38 87 MET A CA 1
ATOM 741 C C . MET A 1 87 ? 2.862 -2.187 -17.448 1.00 98.38 87 MET A C 1
ATOM 743 O O . MET A 1 87 ? 3.233 -1.291 -18.204 1.00 98.38 87 MET A O 1
ATOM 747 N N . ASN A 1 88 ? 2.531 -3.391 -17.919 1.00 98.44 88 ASN A N 1
ATOM 748 C CA . ASN A 1 88 ? 2.493 -3.707 -19.350 1.00 98.44 88 ASN A CA 1
ATOM 749 C C . ASN A 1 88 ? 1.371 -2.948 -20.073 1.00 98.44 88 ASN A C 1
ATOM 751 O O . ASN A 1 88 ? 1.586 -2.478 -21.191 1.00 98.44 88 ASN A O 1
ATOM 755 N N . GLN A 1 89 ? 0.212 -2.777 -19.429 1.00 98.00 89 GLN A N 1
ATOM 756 C CA . GLN A 1 89 ? -0.885 -1.962 -19.957 1.00 98.00 89 GLN A CA 1
ATOM 757 C C . GLN A 1 89 ? -0.495 -0.479 -20.056 1.00 98.00 89 GLN A C 1
ATOM 759 O O . GLN A 1 89 ? -0.767 0.162 -21.070 1.00 98.00 89 GLN A O 1
ATOM 764 N N . MET A 1 90 ? 0.188 0.061 -19.039 1.00 97.81 90 MET A N 1
ATOM 765 C CA . MET A 1 90 ? 0.629 1.463 -19.014 1.00 97.81 90 MET A CA 1
ATOM 766 C C . MET A 1 90 ? 1.812 1.745 -19.953 1.00 97.81 90 MET A C 1
ATOM 768 O O . MET A 1 90 ? 1.916 2.837 -20.512 1.00 97.81 90 MET A O 1
ATOM 772 N N . PHE A 1 91 ? 2.706 0.771 -20.155 1.00 97.06 91 PHE A N 1
ATOM 773 C CA . PHE A 1 91 ? 3.921 0.915 -20.964 1.00 97.06 91 PHE A CA 1
ATOM 774 C C . PHE A 1 91 ? 3.980 -0.105 -22.118 1.00 97.06 91 PHE A C 1
ATOM 776 O O . PHE A 1 91 ? 4.939 -0.878 -22.212 1.00 97.06 91 PHE A O 1
ATOM 783 N N . PRO A 1 92 ? 3.024 -0.075 -23.066 1.00 96.25 92 PRO A N 1
ATOM 784 C CA . PRO A 1 92 ? 2.892 -1.107 -24.100 1.00 96.25 92 PRO A CA 1
ATOM 785 C C . PRO A 1 92 ? 4.046 -1.116 -25.113 1.00 96.25 92 PRO A C 1
ATOM 787 O O . PRO A 1 92 ? 4.238 -2.086 -25.837 1.00 96.25 92 PRO A O 1
ATOM 790 N N . ARG A 1 93 ? 4.827 -0.030 -25.188 1.00 95.94 93 ARG A N 1
ATOM 791 C CA . ARG A 1 93 ? 5.969 0.117 -26.110 1.00 95.94 93 ARG A CA 1
ATOM 792 C C . ARG A 1 93 ? 7.315 -0.255 -25.485 1.00 95.94 93 ARG A C 1
ATOM 794 O O . ARG A 1 93 ? 8.355 -0.026 -26.101 1.00 95.94 93 ARG A O 1
ATOM 801 N N . ARG A 1 94 ? 7.328 -0.768 -24.251 1.00 94.69 94 ARG A N 1
ATOM 802 C CA . ARG A 1 94 ? 8.567 -1.193 -23.595 1.00 94.69 94 ARG A CA 1
ATOM 803 C C . ARG A 1 94 ? 9.179 -2.361 -24.370 1.00 94.69 94 ARG A C 1
ATOM 805 O O . ARG A 1 94 ? 8.489 -3.313 -24.709 1.00 94.69 94 ARG A O 1
ATOM 812 N N . SER A 1 95 ? 10.485 -2.302 -24.620 1.00 95.06 95 SER A N 1
ATOM 813 C CA . SER A 1 95 ? 11.198 -3.322 -25.406 1.00 95.06 95 SER A CA 1
ATOM 814 C C . SER A 1 95 ? 11.167 -4.716 -24.777 1.00 95.06 95 SER A C 1
ATOM 816 O O . SER A 1 95 ? 11.122 -5.717 -25.483 1.00 95.06 95 SER A O 1
ATOM 818 N N . ILE A 1 96 ? 11.196 -4.782 -23.448 1.00 96.12 96 ILE A N 1
ATOM 819 C CA . ILE A 1 96 ? 11.066 -6.015 -22.673 1.00 96.12 96 ILE A CA 1
ATOM 820 C C . ILE A 1 96 ? 9.778 -5.881 -21.869 1.00 96.12 96 ILE A C 1
ATOM 822 O O . ILE A 1 96 ? 9.615 -4.894 -21.155 1.00 96.12 96 ILE A O 1
ATOM 826 N N . ALA A 1 97 ? 8.869 -6.848 -21.948 1.00 97.44 97 ALA A N 1
ATOM 827 C CA . ALA A 1 97 ? 7.665 -6.833 -21.122 1.00 97.44 97 ALA A CA 1
ATOM 828 C C . ALA A 1 97 ? 8.015 -6.958 -19.626 1.00 97.44 97 ALA A C 1
ATOM 830 O O . ALA A 1 97 ? 9.048 -7.520 -19.238 1.00 97.44 97 ALA A O 1
ATOM 831 N N . TYR A 1 98 ? 7.180 -6.406 -18.755 1.00 98.31 98 TYR A N 1
ATOM 832 C CA . TYR A 1 98 ? 7.242 -6.711 -17.332 1.00 98.31 98 TYR A CA 1
ATOM 833 C C . TYR A 1 98 ? 6.808 -8.153 -17.090 1.00 98.31 98 TYR A C 1
ATOM 835 O O . TYR A 1 98 ? 5.902 -8.664 -17.744 1.00 98.31 98 TYR A O 1
ATOM 843 N N . SER A 1 99 ? 7.482 -8.789 -16.142 1.00 98.44 99 SER A N 1
ATOM 844 C CA . SER A 1 99 ? 7.137 -10.088 -15.582 1.00 98.44 99 SER A CA 1
ATOM 845 C C . SER A 1 99 ? 7.241 -9.974 -14.068 1.00 98.44 99 SER A C 1
ATOM 847 O O . SER A 1 99 ? 8.001 -9.145 -13.560 1.00 98.44 99 SER A O 1
ATOM 849 N N . ASP A 1 100 ? 6.521 -10.816 -13.344 1.00 97.44 100 ASP A N 1
ATOM 850 C CA . ASP A 1 100 ? 6.575 -10.893 -11.884 1.00 97.44 100 ASP A CA 1
ATOM 851 C C . ASP A 1 100 ? 8.018 -10.933 -11.343 1.00 97.44 100 ASP A C 1
ATOM 853 O O . ASP A 1 100 ? 8.400 -10.148 -10.471 1.00 97.44 100 ASP A O 1
ATOM 857 N N . GLU A 1 101 ? 8.865 -11.766 -11.944 1.00 97.81 101 GLU A N 1
ATOM 858 C CA . GLU A 1 101 ? 10.254 -11.941 -11.539 1.00 97.81 101 GLU A CA 1
ATOM 859 C C . GLU A 1 101 ? 11.112 -10.693 -11.815 1.00 97.81 101 GLU A C 1
ATOM 861 O O . GLU A 1 101 ? 11.983 -10.329 -11.016 1.00 97.81 101 GLU A O 1
ATOM 866 N N . ASN A 1 102 ? 10.880 -9.994 -12.934 1.00 96.75 102 ASN A N 1
ATOM 867 C CA . ASN A 1 102 ? 11.648 -8.793 -13.256 1.00 96.75 102 ASN A CA 1
ATOM 868 C C . ASN A 1 102 ? 11.188 -7.567 -12.448 1.00 96.75 102 ASN A C 1
ATOM 870 O O . ASN A 1 102 ? 12.041 -6.758 -12.067 1.00 96.75 102 ASN A O 1
ATOM 874 N N . VAL A 1 103 ? 9.897 -7.479 -12.107 1.00 98.06 103 VAL A N 1
ATOM 875 C CA . VAL A 1 103 ? 9.335 -6.487 -11.179 1.00 98.06 103 VAL A CA 1
ATOM 876 C C . VAL A 1 103 ? 9.939 -6.691 -9.793 1.00 98.06 103 VAL A C 1
ATOM 878 O O . VAL A 1 103 ? 10.555 -5.767 -9.257 1.00 98.06 103 VAL A O 1
ATOM 881 N N . LYS A 1 104 ? 9.883 -7.917 -9.256 1.00 97.06 104 LYS A N 1
ATOM 882 C CA . LYS A 1 104 ? 10.474 -8.270 -7.957 1.00 97.06 104 LYS A CA 1
ATOM 883 C C . LYS A 1 104 ? 11.945 -7.874 -7.872 1.00 97.06 104 LYS A C 1
ATOM 885 O O . LYS A 1 104 ? 12.347 -7.151 -6.961 1.00 97.06 104 LYS A O 1
ATOM 890 N N . LYS A 1 105 ? 12.750 -8.264 -8.865 1.00 96.75 105 LYS A N 1
ATOM 891 C CA . LYS A 1 105 ? 14.176 -7.903 -8.928 1.00 96.75 105 LYS A CA 1
ATOM 892 C C . LYS A 1 105 ? 14.405 -6.395 -9.026 1.00 96.75 105 LYS A C 1
ATOM 894 O O . LYS A 1 105 ? 15.392 -5.897 -8.489 1.00 96.75 105 LYS A O 1
ATOM 899 N N . ARG A 1 106 ? 13.547 -5.646 -9.730 1.00 95.56 106 ARG A N 1
ATOM 900 C CA . ARG A 1 106 ? 13.650 -4.177 -9.803 1.00 95.56 106 ARG A CA 1
ATOM 901 C C . ARG A 1 106 ? 13.363 -3.522 -8.459 1.00 95.56 106 ARG A C 1
ATOM 903 O O . ARG A 1 106 ? 14.163 -2.683 -8.057 1.00 95.56 106 ARG A O 1
ATOM 910 N N . ILE A 1 107 ? 12.299 -3.932 -7.772 1.00 95.31 107 ILE A N 1
ATOM 911 C CA . ILE A 1 107 ? 11.962 -3.430 -6.432 1.00 95.31 107 ILE A CA 1
ATOM 912 C C . ILE A 1 107 ? 13.103 -3.737 -5.454 1.00 95.31 107 ILE A C 1
ATOM 914 O O . ILE A 1 107 ? 13.624 -2.827 -4.814 1.00 95.31 107 ILE A O 1
ATOM 918 N N . GLN A 1 108 ? 13.577 -4.986 -5.418 1.00 94.69 108 GLN A N 1
ATOM 919 C CA . GLN A 1 108 ? 14.680 -5.399 -4.544 1.00 94.69 108 GLN A CA 1
ATOM 920 C C . GLN A 1 108 ? 15.966 -4.603 -4.799 1.00 94.69 108 GLN A C 1
ATOM 922 O O . GLN A 1 108 ? 16.559 -4.073 -3.863 1.00 94.69 108 GLN A O 1
ATOM 927 N N . ARG A 1 109 ? 16.391 -4.468 -6.063 1.00 94.25 109 ARG A N 1
ATOM 928 C CA . ARG A 1 109 ? 17.583 -3.674 -6.406 1.00 94.25 109 ARG A CA 1
ATOM 929 C C . ARG A 1 109 ? 17.425 -2.208 -6.045 1.00 94.25 109 ARG A C 1
ATOM 931 O O . ARG A 1 109 ? 18.417 -1.583 -5.691 1.00 94.25 109 ARG A O 1
ATOM 938 N N . TYR A 1 110 ? 16.221 -1.654 -6.167 1.00 93.75 110 TYR A N 1
ATOM 939 C CA . TYR A 1 110 ? 15.983 -0.276 -5.767 1.00 93.75 110 TYR A CA 1
ATOM 940 C C . TYR A 1 110 ? 16.248 -0.128 -4.268 1.00 93.75 110 TYR A C 1
ATOM 942 O O . TYR A 1 110 ? 17.137 0.624 -3.893 1.00 93.75 110 TYR A O 1
ATOM 950 N N . LEU A 1 111 ? 15.584 -0.936 -3.436 1.00 90.19 111 LEU A N 1
ATOM 951 C CA . LEU A 1 111 ? 15.692 -0.872 -1.975 1.00 90.19 111 LEU A CA 1
ATOM 952 C C . LEU A 1 111 ? 17.103 -1.139 -1.434 1.00 90.19 111 LEU A C 1
ATOM 954 O O . LEU A 1 111 ? 17.507 -0.493 -0.476 1.00 90.19 111 LEU A O 1
ATOM 958 N N . VAL A 1 112 ? 17.875 -2.039 -2.052 1.00 88.06 112 VAL A N 1
ATOM 959 C CA . VAL A 1 112 ? 19.276 -2.292 -1.652 1.00 88.06 112 VAL A CA 1
ATOM 960 C C . VAL A 1 112 ? 20.165 -1.062 -1.860 1.00 88.06 112 VAL A C 1
ATOM 962 O O . VAL A 1 112 ? 21.105 -0.850 -1.101 1.00 88.06 112 VAL A O 1
ATOM 965 N N . ASN A 1 113 ? 19.874 -0.250 -2.877 1.00 77.69 113 ASN A N 1
ATOM 966 C CA . ASN A 1 113 ? 20.655 0.943 -3.204 1.00 77.69 113 ASN A CA 1
ATOM 967 C C . ASN A 1 113 ? 20.126 2.217 -2.524 1.00 77.69 113 ASN A C 1
ATOM 969 O O . ASN A 1 113 ? 20.702 3.288 -2.715 1.00 77.69 113 ASN A O 1
ATOM 973 N N . VAL A 1 114 ? 19.044 2.126 -1.745 1.00 70.12 114 VAL A N 1
ATOM 974 C CA . VAL A 1 114 ? 18.568 3.241 -0.923 1.00 70.12 114 VAL A CA 1
ATOM 975 C C . VAL A 1 114 ? 19.388 3.273 0.371 1.00 70.12 114 VAL A C 1
ATOM 977 O O . VAL A 1 114 ? 19.498 2.238 1.034 1.00 70.12 114 VAL A O 1
ATOM 980 N N . PRO A 1 115 ? 19.947 4.434 0.771 1.00 65.69 115 PRO A N 1
ATOM 981 C CA . PRO A 1 115 ? 20.555 4.589 2.085 1.00 65.69 115 PRO A CA 1
ATOM 982 C C . PRO A 1 115 ? 19.563 4.149 3.162 1.00 65.69 115 PRO A C 1
ATOM 984 O O . PRO A 1 115 ? 18.495 4.745 3.306 1.00 65.69 115 PRO A O 1
ATOM 987 N N . GLN A 1 116 ? 19.891 3.089 3.902 1.00 61.34 116 GLN A N 1
ATOM 988 C CA . GLN A 1 116 ? 19.018 2.633 4.975 1.00 61.34 116 GLN A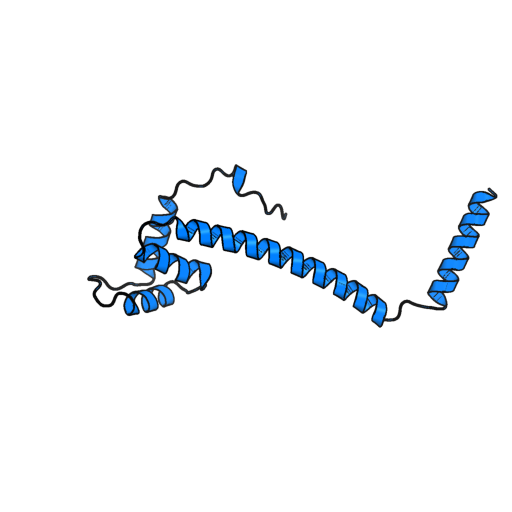 CA 1
ATOM 989 C C . GLN A 1 116 ? 18.932 3.732 6.034 1.00 61.34 116 GLN A C 1
ATOM 991 O O . GLN A 1 116 ? 19.955 4.253 6.490 1.00 61.34 116 GLN A O 1
ATOM 996 N N . CYS A 1 117 ? 17.709 4.101 6.418 1.00 56.28 117 CYS A N 1
ATOM 997 C CA . CYS A 1 117 ? 17.495 4.977 7.560 1.00 56.28 117 CYS A CA 1
ATOM 998 C C . CYS A 1 117 ? 18.246 4.398 8.763 1.00 56.28 117 CYS A C 1
ATOM 1000 O O . CYS A 1 117 ? 18.014 3.254 9.149 1.00 56.28 117 CYS A O 1
ATOM 1002 N N . ALA A 1 118 ? 19.150 5.180 9.360 1.00 53.00 118 ALA A N 1
ATOM 1003 C CA . ALA A 1 118 ? 19.819 4.777 10.588 1.00 53.00 118 ALA A CA 1
ATOM 1004 C C . ALA A 1 118 ? 18.746 4.403 11.623 1.00 53.00 118 ALA A C 1
ATOM 1006 O O . ALA A 1 118 ? 17.872 5.221 11.924 1.00 53.00 118 ALA A O 1
ATOM 1007 N N . GLU A 1 119 ? 18.831 3.185 12.167 1.00 51.28 119 GLU A N 1
ATOM 1008 C CA . GLU A 1 119 ? 17.846 2.495 13.027 1.00 51.28 119 GLU A CA 1
ATOM 1009 C C . GLU A 1 119 ? 17.243 3.335 14.173 1.00 51.28 119 GLU A C 1
ATOM 1011 O O . GLU A 1 119 ? 16.248 2.964 14.792 1.00 51.28 119 GLU A O 1
ATOM 1016 N N . ARG A 1 120 ? 17.837 4.489 14.488 1.00 45.94 120 ARG A N 1
ATOM 1017 C CA . ARG A 1 120 ? 17.391 5.407 15.536 1.00 45.94 120 ARG A CA 1
ATOM 1018 C C . ARG A 1 120 ? 16.110 6.181 15.204 1.00 45.94 120 ARG A C 1
ATOM 1020 O O . ARG A 1 120 ? 15.504 6.671 16.149 1.00 45.94 120 ARG A O 1
ATOM 1027 N N . LYS A 1 121 ? 15.681 6.290 13.937 1.00 45.78 121 LYS A N 1
ATOM 1028 C CA . LYS A 1 121 ? 14.430 7.001 13.571 1.00 45.78 121 LYS A CA 1
ATOM 1029 C C . LYS A 1 121 ? 13.216 6.090 13.333 1.00 45.78 121 LYS A C 1
ATOM 1031 O O . LYS A 1 121 ? 12.094 6.563 13.464 1.00 45.78 121 LYS A O 1
ATOM 1036 N N . CYS A 1 122 ? 13.426 4.796 13.084 1.00 48.25 122 CYS A N 1
ATOM 1037 C CA . CYS A 1 122 ? 12.353 3.832 12.787 1.00 48.25 122 CYS A CA 1
ATOM 1038 C C . CYS A 1 122 ? 11.739 3.166 14.036 1.00 48.25 122 CYS A C 1
ATOM 1040 O O . CYS A 1 122 ? 10.900 2.281 13.918 1.00 48.25 122 CYS A O 1
ATOM 1042 N N . ARG A 1 123 ? 12.134 3.573 15.252 1.00 43.81 123 ARG A N 1
ATOM 1043 C CA . ARG A 1 123 ? 11.505 3.125 16.507 1.00 43.81 123 ARG A CA 1
ATOM 1044 C C . ARG A 1 123 ? 10.412 4.098 16.950 1.00 43.81 123 ARG A C 1
ATOM 1046 O O . ARG A 1 123 ? 10.578 4.783 17.951 1.00 43.81 123 ARG A O 1
ATOM 1053 N N . HIS A 1 124 ? 9.301 4.139 16.222 1.00 47.44 124 HIS A N 1
ATOM 1054 C CA . HIS A 1 124 ? 8.052 4.728 16.729 1.00 47.44 124 HIS A CA 1
ATOM 1055 C C . HIS A 1 124 ? 6.881 3.742 16.742 1.00 47.44 124 HIS A C 1
ATOM 1057 O O . HIS A 1 124 ? 5.736 4.152 16.832 1.00 47.44 124 HIS A O 1
ATOM 1063 N N . ALA A 1 125 ? 7.164 2.442 16.772 1.00 44.75 125 ALA A N 1
ATOM 1064 C CA . ALA A 1 125 ? 6.190 1.446 17.200 1.00 44.75 125 ALA A CA 1
ATOM 1065 C C . ALA A 1 125 ? 6.879 0.492 18.176 1.00 44.75 125 ALA A C 1
ATOM 1067 O O . ALA A 1 125 ? 7.325 -0.603 17.841 1.00 44.75 125 ALA A O 1
ATOM 1068 N N . GLY A 1 126 ? 7.058 0.969 19.408 1.00 44.09 126 GLY A N 1
ATOM 1069 C CA . GLY A 1 126 ? 7.344 0.098 20.535 1.00 44.09 126 GLY A CA 1
ATOM 1070 C C . GLY A 1 126 ? 6.093 -0.704 20.864 1.00 44.09 126 GLY A C 1
ATOM 1071 O O . GLY A 1 126 ? 5.344 -0.314 21.751 1.00 44.09 126 GLY A O 1
ATOM 1072 N N . ILE A 1 127 ? 5.883 -1.818 20.168 1.00 39.50 127 ILE A N 1
ATOM 1073 C CA . ILE A 1 127 ? 4.984 -2.876 20.621 1.00 39.50 127 ILE A CA 1
ATOM 1074 C C . ILE A 1 127 ? 5.805 -4.160 20.671 1.00 39.50 127 ILE A C 1
ATOM 1076 O O . ILE A 1 127 ? 6.401 -4.598 19.689 1.00 39.50 127 ILE A O 1
ATOM 1080 N N . ARG A 1 128 ? 5.906 -4.659 21.898 1.00 34.03 128 ARG A N 1
ATOM 1081 C CA . ARG A 1 128 ? 6.496 -5.931 22.283 1.00 34.03 128 ARG A CA 1
ATOM 1082 C C . ARG A 1 128 ? 5.513 -7.059 22.002 1.00 34.03 128 ARG A C 1
ATOM 1084 O O . ARG A 1 128 ? 4.300 -6.794 22.146 1.00 34.03 128 ARG A O 1
#

Mean predicted aligned error: 10.66 Å

pLDDT: mean 87.64, std 15.63, range [34.03, 98.69]

Organism: NCBI:txid553973

Foldseek 3Di:
DVVVVVVVVVVVVVVVVCVVPPCPPVNVVVVVVVVVVVVVVVVVVVVVVVVVVQVVVLVPDPDPLVSLLSCCCPVVVDQLQRSQVVSCVVCVPDPDGRHSVVSVVVVVVVVVPDDDDDPVPPPPDPDD

Solvent-accessible surface area (backbone atoms only — not comparable to full-atom values): 7465 Å² total; per-residue (Å²): 108,74,67,55,55,52,51,50,53,51,50,52,52,50,53,53,47,44,70,74,54,56,80,46,73,63,55,58,50,49,54,53,48,51,55,49,49,56,53,49,53,54,48,50,52,54,52,48,56,53,50,50,51,53,52,54,54,46,68,67,44,84,52,63,73,60,31,52,55,46,42,38,38,75,71,68,66,36,51,48,54,55,40,17,53,55,49,34,69,77,44,74,81,50,94,66,78,59,38,34,69,57,47,48,54,49,55,51,56,49,59,73,73,43,86,74,77,64,74,84,73,77,71,81,70,93,73,132

Secondary structure 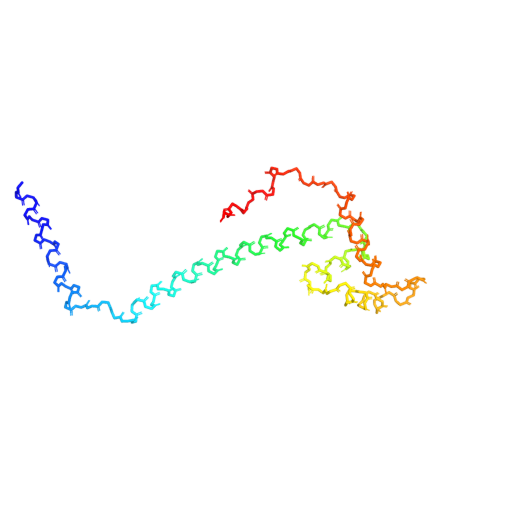(DSSP, 8-state):
-HHHHHHHHHHHHHHHHHHHSPPPHHHHHHHHHHHHHHHHHHHHHHHHHHHHHHHHHHHH-S-HHHHHHHIIIIIS---HHHHHHHHHHH-TT-SS---HHHHHHHHHHHHHTS-PPPTTSS------

Radius of gyration: 28.12 Å; Cα contacts (8 Å, |Δi|>4): 48; chains: 1; bounding box: 51×23×91 Å

Sequence (128 aa):
MKAEIKNLRRGISRLKHEIKNPPSLFHKKQEKMMELVMMLESREIEFLDMTIEVERFIETIEKSEMRIMFRLYYIEDYSYIKVADEMNQMFPRRSIAYSDENVKKRIQRYLVNVPQCAERKCRHAGIR